Protein AF-A0A8J4WMH5-F1 (afdb_monomer)

Solvent-accessible surface area (backbone atoms only — not comparable to full-atom values): 4946 Å² total; per-residue (Å²): 113,71,68,56,57,52,46,61,70,37,63,71,60,30,54,55,38,46,57,22,20,76,35,37,99,46,55,53,69,58,28,49,48,40,17,50,48,38,33,72,53,86,69,66,45,80,43,77,64,48,80,64,36,12,58,56,51,25,25,51,54,13,27,62,75,46,77,53,95,62,55,76,47,77,43,65,86,88,55,96,93,63,78,69,78,131

Radius of gyration: 12.71 Å; Cα contacts (8 Å, |Δi|>4): 119; chains: 1; bounding box: 34×25×30 Å

Sequence (86 aa):
MRKLIEYRQQKALHHQLTKAAERSMLGLDAIVMLYHCAKVSVGNIPEVGSYVGGATIAMAIGVRDSGTEKKIISIGREVAGRFPLF

Foldseek 3Di:
DVVLVVLCVVVVSVVLLVVLCVQDPDDSSVLSVLLQCLQPPDEEAEAEACQAPSSVSSSVNSVVNNVDDYHYHYHHDDDPPRYDPD

Mean predicted aligned error: 4.78 Å

Nearest PDB structures (foldseek):
  4ymh-assembly2_D  TM=6.286E-01  e=4.827E-01  Podospora anserina
  4fq5-assembly1_B  TM=4.303E-01  e=7.376E+00  Pseudomonas putida S16

pLDDT: mean 89.52, std 12.83, range [47.47, 97.94]

Structure (mmCIF, N/CA/C/O backbone):
data_AF-A0A8J4WMH5-F1
#
_entry.id   AF-A0A8J4WMH5-F1
#
loop_
_atom_site.group_PDB
_atom_site.id
_atom_site.type_symbol
_atom_site.label_atom_id
_atom_site.label_alt_id
_atom_site.label_comp_id
_atom_site.label_asym_id
_atom_site.label_entity_id
_atom_site.label_seq_id
_atom_site.pdbx_PDB_ins_code
_atom_site.Cartn_x
_atom_site.Cartn_y
_atom_site.Cartn_z
_atom_site.occupancy
_atom_site.B_iso_or_equiv
_atom_site.auth_seq_id
_atom_site.auth_comp_id
_atom_site.auth_asym_id
_atom_site.auth_atom_id
_atom_site.pdbx_PDB_model_num
ATOM 1 N N . MET A 1 1 ? -9.969 14.039 1.105 1.00 77.31 1 MET A N 1
ATOM 2 C CA . MET A 1 1 ? -8.755 14.660 1.689 1.00 77.31 1 MET A CA 1
ATOM 3 C C . MET A 1 1 ? -8.678 14.578 3.216 1.00 77.31 1 MET A C 1
ATOM 5 O O . MET A 1 1 ? -7.662 14.099 3.695 1.00 77.31 1 MET A O 1
ATOM 9 N N . ARG A 1 2 ? -9.715 14.942 3.995 1.00 90.50 2 ARG A N 1
ATOM 10 C CA . ARG A 1 2 ? -9.687 14.882 5.481 1.00 90.50 2 ARG A CA 1
ATOM 11 C C . ARG A 1 2 ? -9.184 13.547 6.061 1.00 90.50 2 ARG A C 1
ATOM 13 O O . ARG A 1 2 ? -8.316 13.539 6.922 1.00 90.50 2 ARG A O 1
A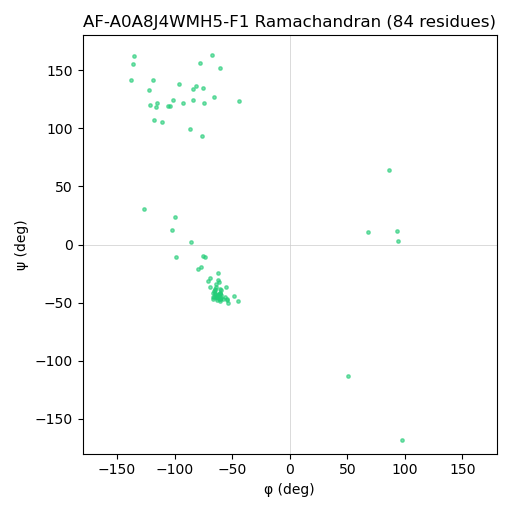TOM 20 N N . LYS A 1 3 ? -9.654 12.424 5.515 1.00 91.38 3 LYS A N 1
ATOM 21 C CA . LYS A 1 3 ? -9.273 11.074 5.963 1.00 91.38 3 LYS A CA 1
ATOM 22 C C . LYS A 1 3 ? -7.774 10.763 5.804 1.00 91.38 3 LYS A C 1
ATOM 24 O O . LYS A 1 3 ? -7.210 10.041 6.614 1.00 91.38 3 LYS A O 1
ATOM 29 N N . LEU A 1 4 ? -7.108 11.357 4.807 1.00 92.00 4 LEU A N 1
ATOM 30 C CA . LEU A 1 4 ? -5.658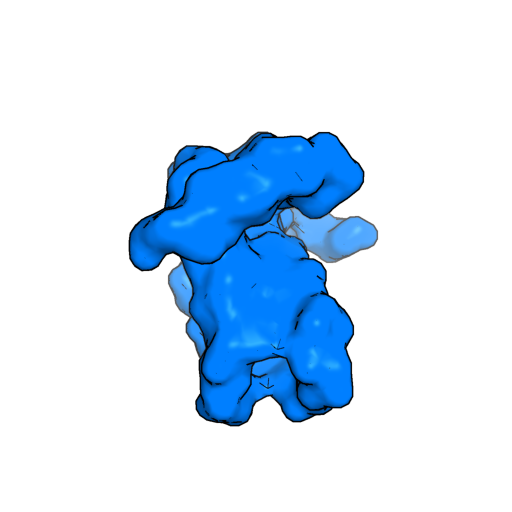 11.207 4.617 1.00 92.00 4 LEU A CA 1
ATOM 31 C C . LEU A 1 4 ? -4.871 11.923 5.724 1.00 92.00 4 LEU A C 1
ATOM 33 O O . LEU A 1 4 ? -3.853 11.415 6.187 1.00 92.00 4 LEU A O 1
ATOM 37 N N . ILE A 1 5 ? -5.369 13.078 6.181 1.00 93.06 5 ILE A N 1
ATOM 38 C CA . ILE A 1 5 ? -4.795 13.815 7.316 1.00 93.06 5 ILE A CA 1
ATOM 39 C C . ILE A 1 5 ? -4.940 12.982 8.593 1.00 93.06 5 ILE A C 1
ATOM 41 O O . ILE A 1 5 ? -3.985 12.856 9.353 1.00 93.06 5 ILE A O 1
ATOM 45 N N . GLU A 1 6 ? -6.096 12.350 8.800 1.00 94.12 6 GLU A N 1
ATOM 46 C CA . GLU A 1 6 ? -6.335 11.469 9.950 1.00 94.12 6 GLU A CA 1
ATOM 47 C C . GLU A 1 6 ? -5.364 10.278 9.970 1.00 94.12 6 GLU A C 1
ATOM 49 O O . GLU A 1 6 ? -4.783 9.984 11.014 1.00 94.12 6 GLU A O 1
ATOM 54 N N . TYR A 1 7 ? -5.095 9.642 8.824 1.00 92.94 7 TYR A N 1
ATOM 55 C CA . TYR A 1 7 ? -4.106 8.558 8.741 1.00 92.94 7 TYR A CA 1
ATOM 56 C C . TYR A 1 7 ? -2.687 9.000 9.111 1.00 92.94 7 TYR A C 1
ATOM 58 O O . TYR A 1 7 ? -1.941 8.217 9.694 1.00 92.94 7 TYR A O 1
ATOM 66 N N . ARG A 1 8 ? -2.313 10.256 8.839 1.00 87.00 8 ARG A N 1
ATOM 67 C CA . ARG A 1 8 ? -1.009 10.805 9.248 1.00 87.00 8 ARG A CA 1
ATOM 68 C C . ARG A 1 8 ? -0.888 11.002 10.755 1.00 87.00 8 ARG A C 1
ATOM 70 O O . ARG A 1 8 ? 0.210 10.906 11.286 1.00 87.00 8 ARG A O 1
ATOM 77 N N . GLN A 1 9 ? -2.000 11.255 11.438 1.00 91.50 9 GLN A N 1
ATOM 78 C CA . GLN A 1 9 ? -2.027 11.412 12.895 1.00 91.50 9 GLN A CA 1
ATOM 79 C C . GLN A 1 9 ? -2.011 10.057 13.625 1.00 91.50 9 GLN A C 1
ATOM 81 O O . GLN A 1 9 ? -1.620 9.969 14.790 1.00 91.50 9 GLN A O 1
ATOM 86 N N . GLN A 1 10 ? -2.398 8.972 12.948 1.00 93.56 10 GLN A N 1
ATOM 87 C CA . GLN A 1 10 ? -2.361 7.619 13.501 1.00 93.56 10 GLN A CA 1
ATOM 88 C C . GLN A 1 10 ? -0.926 7.082 13.522 1.00 93.56 10 GLN A C 1
ATOM 90 O O . GLN A 1 10 ? -0.471 6.485 12.550 1.00 93.56 10 GLN A O 1
ATOM 95 N N . LYS A 1 11 ? -0.219 7.249 14.648 1.00 90.81 11 LYS A N 1
ATOM 96 C CA . LYS A 1 11 ? 1.214 6.915 14.795 1.00 90.81 11 LYS A CA 1
ATOM 97 C C . LYS A 1 11 ? 1.625 5.562 14.201 1.00 90.81 11 LYS A C 1
ATOM 99 O O . LYS A 1 11 ? 2.604 5.501 13.464 1.00 90.81 11 LYS A O 1
ATOM 104 N N . ALA A 1 12 ? 0.891 4.489 14.502 1.00 93.62 12 ALA A N 1
ATOM 105 C CA . ALA A 1 12 ? 1.247 3.146 14.038 1.00 93.62 12 ALA A CA 1
ATOM 106 C C . ALA A 1 12 ? 1.124 2.995 12.511 1.00 93.62 12 ALA A C 1
ATOM 108 O O . ALA A 1 12 ? 2.047 2.502 11.864 1.00 93.62 12 ALA A O 1
ATOM 109 N N . LEU A 1 13 ? 0.009 3.456 11.936 1.00 95.38 13 LEU A N 1
ATOM 110 C CA . LEU A 1 13 ? -0.218 3.426 10.491 1.00 95.38 13 LEU A CA 1
ATOM 111 C C . LEU A 1 13 ? 0.752 4.366 9.769 1.00 95.38 13 LEU A C 1
ATOM 113 O O . LEU A 1 13 ? 1.377 3.969 8.791 1.00 95.38 13 LEU A O 1
ATOM 117 N N . HIS A 1 14 ? 0.928 5.582 10.284 1.00 95.25 14 HIS A N 1
ATOM 118 C CA . HIS A 1 14 ? 1.867 6.560 9.751 1.00 95.25 14 HIS A CA 1
ATOM 119 C C . HIS A 1 14 ? 3.281 5.982 9.657 1.00 95.25 14 HIS A C 1
ATOM 121 O O . HIS A 1 14 ? 3.890 6.058 8.599 1.00 95.25 14 HIS A O 1
ATOM 127 N N . HIS A 1 15 ? 3.772 5.319 10.708 1.00 96.12 15 HIS A N 1
ATOM 128 C CA . HIS A 1 15 ? 5.090 4.676 10.693 1.00 96.12 15 HIS A CA 1
ATOM 129 C C . HIS A 1 15 ? 5.222 3.599 9.608 1.00 96.12 15 HIS A C 1
ATOM 131 O O . HIS A 1 15 ? 6.228 3.545 8.902 1.00 96.12 15 HIS A O 1
ATOM 137 N N . GLN A 1 16 ? 4.199 2.753 9.439 1.00 96.44 16 GLN A N 1
ATOM 138 C CA . GLN A 1 16 ? 4.189 1.727 8.388 1.00 96.44 16 GLN A CA 1
ATOM 139 C C . GLN A 1 16 ? 4.207 2.353 6.987 1.00 96.44 16 GLN A C 1
ATOM 141 O O . GLN A 1 16 ? 4.964 1.915 6.122 1.00 96.44 16 GLN A O 1
ATOM 146 N N . LEU A 1 17 ? 3.410 3.401 6.776 1.00 96.88 17 LEU A N 1
ATOM 147 C CA . LEU A 1 17 ? 3.331 4.104 5.497 1.00 96.88 17 LEU A CA 1
ATOM 148 C C . LEU A 1 17 ? 4.599 4.919 5.199 1.00 96.88 17 LEU A C 1
ATOM 150 O O . LEU A 1 17 ? 5.004 4.997 4.044 1.00 96.88 17 LEU A O 1
ATOM 154 N N . THR A 1 18 ? 5.283 5.450 6.212 1.00 96.50 18 THR A N 1
ATOM 155 C CA . THR A 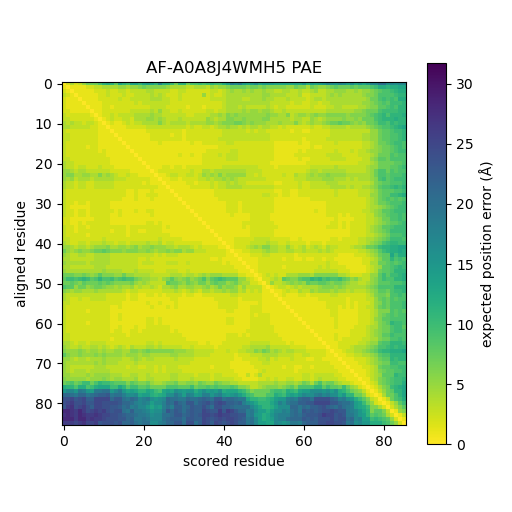1 18 ? 6.594 6.094 6.043 1.00 96.50 18 THR A CA 1
ATOM 156 C C . THR A 1 18 ? 7.645 5.094 5.569 1.00 96.50 18 THR A C 1
ATOM 158 O O . THR A 1 18 ? 8.324 5.360 4.581 1.00 96.50 18 THR A O 1
ATOM 161 N N . LYS A 1 19 ? 7.707 3.894 6.161 1.00 95.69 19 LYS A N 1
ATOM 162 C CA . LYS A 1 19 ? 8.599 2.825 5.671 1.00 95.69 19 LYS A CA 1
ATOM 163 C C . LYS A 1 19 ? 8.284 2.397 4.237 1.00 95.69 19 LYS A C 1
ATOM 165 O O . LYS A 1 19 ? 9.189 2.113 3.458 1.00 95.69 19 LYS A O 1
ATOM 170 N N . ALA A 1 20 ? 7.002 2.348 3.878 1.00 94.75 20 ALA A N 1
ATOM 171 C CA . ALA A 1 20 ? 6.589 2.067 2.507 1.00 94.75 20 ALA A CA 1
ATOM 172 C C . ALA A 1 20 ? 7.044 3.174 1.536 1.00 94.75 20 ALA A C 1
ATOM 174 O O . ALA A 1 20 ? 7.495 2.873 0.433 1.00 94.75 20 ALA A O 1
ATOM 175 N N . ALA A 1 21 ? 7.001 4.443 1.955 1.00 94.94 21 ALA A N 1
ATOM 176 C CA . ALA A 1 21 ? 7.517 5.565 1.172 1.00 94.94 21 ALA A CA 1
ATOM 177 C C . ALA A 1 21 ? 9.040 5.498 0.972 1.00 94.94 21 ALA A C 1
ATOM 179 O O . ALA A 1 21 ? 9.512 5.724 -0.136 1.00 94.94 21 ALA A O 1
ATOM 180 N N . GLU A 1 22 ? 9.807 5.094 1.990 1.00 94.31 22 GLU A N 1
ATOM 181 C CA . GLU A 1 22 ? 11.264 4.877 1.883 1.00 94.31 22 GLU A CA 1
ATOM 182 C C . GLU A 1 22 ? 11.638 3.771 0.879 1.00 94.31 22 GLU A C 1
ATOM 184 O O . GLU A 1 22 ? 12.740 3.756 0.330 1.00 94.31 22 GLU A O 1
ATOM 189 N N . ARG A 1 23 ? 10.714 2.839 0.619 1.00 88.94 23 ARG A N 1
ATOM 190 C CA . ARG A 1 23 ? 10.833 1.770 -0.387 1.00 88.94 23 ARG A CA 1
ATOM 191 C C . ARG A 1 23 ? 10.082 2.103 -1.678 1.00 88.94 23 ARG A C 1
ATOM 193 O O . ARG A 1 23 ? 9.684 1.216 -2.429 1.00 88.94 23 ARG A O 1
ATOM 200 N N . SER A 1 24 ? 9.862 3.378 -1.952 1.00 87.81 24 SER A N 1
ATOM 201 C CA . SER A 1 24 ? 9.172 3.848 -3.145 1.00 87.81 24 SER A CA 1
ATOM 202 C C . SER A 1 24 ? 9.913 5.031 -3.758 1.00 87.81 24 SER A C 1
ATOM 204 O O . SER A 1 24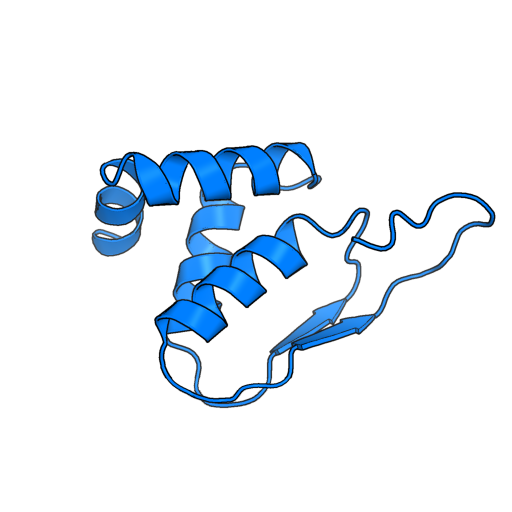 ? 10.726 5.680 -3.109 1.00 87.81 24 SER A O 1
ATOM 206 N N . MET A 1 25 ? 9.615 5.334 -5.021 1.00 91.25 25 MET A N 1
ATOM 207 C CA . MET A 1 25 ? 9.934 6.647 -5.600 1.00 91.25 25 MET A CA 1
ATOM 208 C C . MET A 1 25 ? 8.825 7.674 -5.312 1.00 91.25 25 MET A C 1
ATOM 210 O O . MET A 1 25 ? 8.890 8.811 -5.770 1.00 91.25 25 MET A O 1
ATOM 214 N N . LEU A 1 26 ? 7.786 7.272 -4.574 1.00 93.19 26 LEU A N 1
ATOM 215 C CA . LEU A 1 26 ? 6.648 8.104 -4.210 1.00 93.19 26 LEU A CA 1
ATOM 216 C C . LEU A 1 26 ? 6.830 8.713 -2.819 1.00 93.19 26 LEU A C 1
ATOM 218 O O . LEU A 1 26 ? 7.197 8.028 -1.867 1.00 93.19 26 LEU A O 1
ATOM 222 N N . GLY A 1 27 ? 6.478 9.992 -2.692 1.00 94.38 27 GLY A N 1
ATOM 223 C CA . GLY A 1 27 ? 6.399 10.662 -1.398 1.00 94.38 27 GLY A CA 1
ATOM 224 C C . GLY A 1 27 ? 5.268 10.119 -0.517 1.00 94.38 27 GLY A C 1
ATOM 225 O O . GLY A 1 27 ? 4.317 9.489 -0.990 1.00 94.38 27 GLY A O 1
ATOM 226 N N . LEU A 1 28 ? 5.336 10.424 0.782 1.00 95.81 28 LEU A N 1
ATOM 227 C CA . LEU A 1 28 ? 4.384 9.930 1.779 1.00 95.81 28 LEU A CA 1
ATOM 228 C C . LEU A 1 28 ? 2.918 10.261 1.445 1.00 95.81 28 LEU A C 1
ATOM 230 O O . LEU A 1 28 ? 2.038 9.451 1.713 1.00 95.81 28 LEU A O 1
ATOM 234 N N . ASP A 1 29 ? 2.621 11.429 0.868 1.00 95.25 29 ASP A N 1
ATOM 235 C CA . ASP A 1 29 ? 1.251 11.799 0.467 1.00 95.25 29 ASP A CA 1
ATOM 236 C C . ASP A 1 29 ? 0.654 10.822 -0.547 1.00 95.25 29 A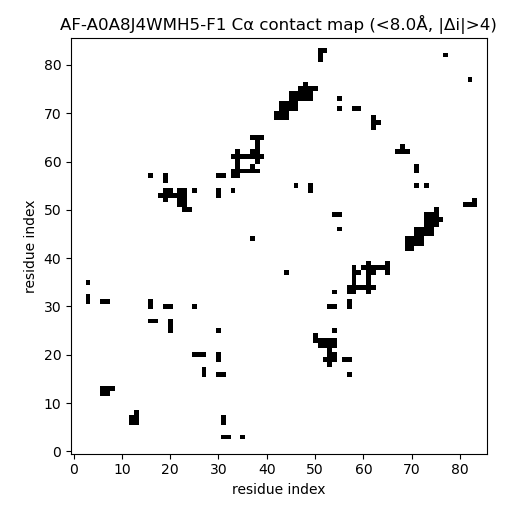SP A C 1
ATOM 238 O O . ASP A 1 29 ? -0.468 10.346 -0.365 1.00 95.25 29 ASP A O 1
ATOM 242 N N . ALA A 1 30 ? 1.426 10.465 -1.574 1.00 96.25 30 ALA A N 1
ATOM 243 C CA . ALA A 1 30 ? 1.002 9.501 -2.580 1.00 96.25 30 ALA A CA 1
ATOM 244 C C . ALA A 1 30 ? 0.825 8.104 -1.967 1.00 96.25 30 ALA A C 1
ATOM 246 O O . ALA A 1 30 ? -0.157 7.425 -2.252 1.00 96.25 30 ALA A O 1
ATOM 247 N N . ILE A 1 31 ? 1.715 7.704 -1.058 1.00 97.56 31 ILE A N 1
ATOM 248 C CA . ILE A 1 31 ? 1.623 6.426 -0.342 1.00 97.56 31 ILE A CA 1
ATOM 249 C C . ILE A 1 31 ? 0.372 6.345 0.543 1.00 97.56 31 ILE A C 1
ATOM 251 O O . ILE A 1 31 ? -0.357 5.353 0.501 1.00 97.56 31 ILE A O 1
ATOM 255 N N . VAL A 1 32 ? 0.070 7.400 1.304 1.00 97.81 32 VAL A N 1
ATOM 256 C CA . VAL A 1 32 ? -1.146 7.483 2.130 1.00 97.81 32 VAL A CA 1
ATOM 257 C C . VAL A 1 32 ? -2.402 7.468 1.255 1.00 97.81 32 VAL A C 1
ATOM 259 O O . VAL A 1 32 ? -3.407 6.853 1.621 1.00 97.81 32 VAL A O 1
ATOM 262 N N . MET A 1 33 ? -2.350 8.100 0.080 1.00 97.50 33 MET A N 1
ATOM 263 C CA . MET A 1 33 ? -3.443 8.059 -0.886 1.00 97.50 33 MET A CA 1
ATOM 264 C C . MET A 1 33 ? -3.653 6.650 -1.451 1.00 97.50 33 MET A C 1
ATOM 266 O O . MET A 1 33 ? -4.786 6.181 -1.466 1.00 97.50 33 MET A O 1
ATOM 270 N N . LEU A 1 34 ? -2.588 5.946 -1.842 1.00 97.50 34 LEU A N 1
ATOM 271 C CA . LEU A 1 34 ? -2.665 4.567 -2.340 1.00 97.50 34 LEU A CA 1
ATOM 272 C C . LEU A 1 34 ? -3.218 3.602 -1.287 1.00 97.50 34 LEU A C 1
ATOM 274 O O . LEU A 1 34 ? -4.100 2.805 -1.604 1.00 97.50 34 LEU A O 1
ATOM 278 N N . TYR A 1 35 ? -2.783 3.727 -0.028 1.00 97.88 35 TYR A N 1
ATOM 279 C CA . TYR A 1 35 ? -3.386 3.011 1.100 1.00 97.88 35 TYR A CA 1
ATOM 280 C C . TYR A 1 35 ? -4.899 3.253 1.173 1.00 97.88 35 TYR A C 1
ATOM 282 O O . TYR A 1 35 ? -5.685 2.307 1.246 1.00 97.88 35 TYR A O 1
ATOM 290 N N . HIS A 1 36 ? -5.322 4.520 1.124 1.00 97.62 36 HIS A N 1
ATOM 291 C CA . HIS A 1 36 ? -6.735 4.867 1.217 1.00 97.62 36 HIS A CA 1
ATOM 292 C C . HIS A 1 36 ? -7.540 4.296 0.050 1.00 97.62 36 HIS A C 1
ATOM 294 O O . HIS A 1 36 ? -8.573 3.670 0.282 1.00 97.62 36 HIS A O 1
ATOM 300 N N . CYS A 1 37 ? -7.050 4.470 -1.179 1.00 97.00 37 CYS A N 1
ATOM 301 C CA . CYS A 1 37 ? -7.673 3.944 -2.387 1.00 97.00 37 CYS A CA 1
ATOM 302 C C . CYS A 1 37 ? -7.820 2.426 -2.309 1.00 97.00 37 CYS A C 1
ATOM 304 O O . CYS A 1 37 ? -8.911 1.918 -2.539 1.00 97.00 37 CYS A O 1
ATOM 306 N N . ALA A 1 38 ? -6.775 1.704 -1.904 1.00 97.56 38 ALA A N 1
ATOM 307 C CA . ALA A 1 38 ? -6.836 0.255 -1.742 1.00 97.56 38 ALA A CA 1
ATOM 308 C C . ALA A 1 38 ? -7.814 -0.182 -0.642 1.00 97.56 38 ALA A C 1
ATOM 310 O O . ALA A 1 38 ? -8.488 -1.206 -0.772 1.00 97.56 38 ALA A O 1
ATOM 311 N N . LYS A 1 39 ? -7.941 0.613 0.425 1.00 97.38 39 LYS A N 1
ATOM 312 C CA . LYS A 1 39 ? -8.901 0.355 1.498 1.00 97.38 39 LYS A CA 1
ATOM 313 C C . LYS A 1 39 ? -10.348 0.497 1.034 1.00 97.38 39 LYS A C 1
ATOM 315 O O . LYS A 1 39 ? -11.176 -0.333 1.395 1.00 97.38 39 LYS A O 1
ATOM 320 N N . VAL A 1 40 ? -10.659 1.515 0.230 1.00 96.94 40 VAL A N 1
ATOM 321 C CA . VAL A 1 40 ? -12.044 1.827 -0.182 1.00 96.94 40 VAL A CA 1
ATOM 322 C C . VAL A 1 40 ? -12.434 1.305 -1.564 1.00 96.94 40 VAL A C 1
ATOM 324 O O . VAL A 1 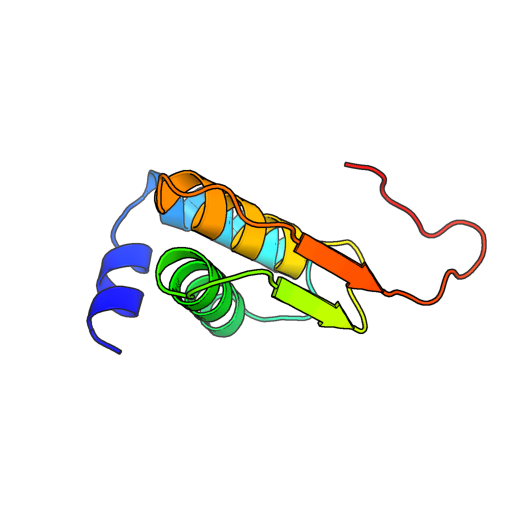40 ? -13.610 1.351 -1.906 1.00 96.94 40 VAL A O 1
ATOM 327 N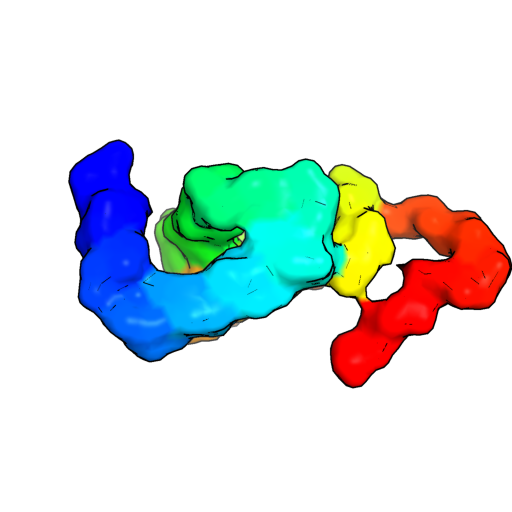 N . SER A 1 41 ? -11.481 0.825 -2.365 1.00 95.88 41 SER A N 1
ATOM 328 C CA . SER A 1 41 ? -11.751 0.307 -3.708 1.00 95.88 41 SER A CA 1
ATOM 329 C C . SER A 1 41 ? -12.714 -0.878 -3.678 1.00 95.88 41 SER A C 1
ATOM 331 O O . SER A 1 41 ? -12.730 -1.659 -2.728 1.00 95.88 41 SER A O 1
ATOM 333 N N . VAL A 1 42 ? -13.473 -1.060 -4.753 1.00 93.69 42 VAL A N 1
ATOM 334 C CA . VAL A 1 42 ? -14.249 -2.281 -4.981 1.00 93.69 42 VAL A CA 1
ATOM 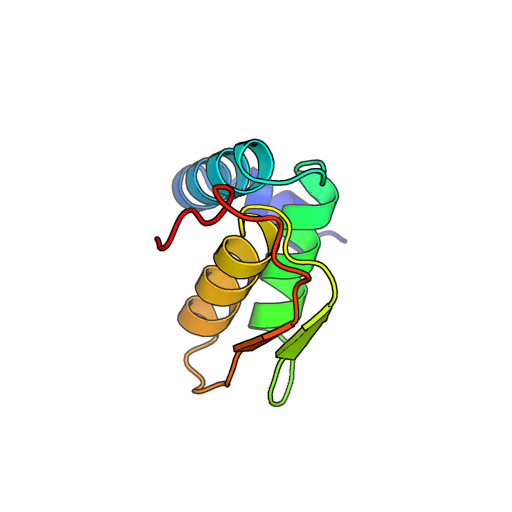335 C C . VAL A 1 42 ? -13.528 -3.081 -6.063 1.00 93.69 42 VAL A C 1
ATOM 337 O O . VAL A 1 42 ? -13.338 -2.582 -7.169 1.00 93.69 42 VAL A O 1
ATOM 340 N N . GLY A 1 43 ? -13.095 -4.301 -5.735 1.00 93.69 43 GLY A N 1
ATOM 341 C CA . GLY A 1 43 ? -12.416 -5.206 -6.668 1.00 93.69 43 GLY A CA 1
ATOM 342 C C . GLY A 1 43 ? -10.883 -5.212 -6.591 1.00 93.69 43 GLY A C 1
ATOM 343 O O . GLY A 1 43 ? -10.275 -4.720 -5.642 1.00 93.69 43 GLY A O 1
ATOM 344 N N . ASN A 1 44 ? -10.269 -5.840 -7.596 1.00 96.88 44 ASN A N 1
ATOM 345 C CA . ASN A 1 44 ? -8.825 -6.082 -7.662 1.00 96.88 44 ASN A CA 1
ATOM 346 C C . ASN A 1 44 ? -8.047 -4.826 -8.076 1.00 96.88 44 ASN A C 1
ATOM 348 O O . ASN A 1 44 ? -8.580 -3.944 -8.746 1.00 96.88 44 ASN A O 1
ATOM 352 N N . ILE A 1 45 ? -6.770 -4.772 -7.705 1.00 97.31 45 ILE A N 1
ATOM 353 C CA . ILE A 1 45 ? -5.910 -3.602 -7.884 1.00 97.31 45 ILE A CA 1
ATOM 354 C C . ILE A 1 45 ? -4.743 -3.970 -8.809 1.00 97.31 45 ILE A C 1
ATOM 356 O O . ILE A 1 45 ? -3.849 -4.707 -8.384 1.00 97.31 45 ILE A O 1
ATOM 360 N N . PRO A 1 46 ? -4.730 -3.488 -10.061 1.00 95.50 46 PRO A N 1
ATOM 361 C CA . PRO A 1 46 ? -3.558 -3.579 -10.916 1.00 95.50 46 PRO A CA 1
ATOM 362 C C . PRO A 1 46 ? -2.564 -2.452 -10.598 1.00 95.50 46 PRO A C 1
ATOM 364 O O . PRO A 1 46 ? -2.942 -1.290 -10.462 1.00 95.50 46 PRO A O 1
ATOM 367 N N . GLU A 1 47 ? -1.283 -2.790 -10.527 1.00 93.38 47 GLU A N 1
ATOM 368 C CA . GLU A 1 47 ? -0.161 -1.861 -10.418 1.00 93.38 47 GLU A CA 1
ATOM 369 C C . GLU A 1 47 ? 0.796 -2.100 -11.586 1.00 93.38 47 GLU A C 1
ATOM 371 O O . GLU A 1 47 ? 1.166 -3.238 -11.865 1.00 93.38 47 GLU A O 1
ATOM 376 N N . VAL A 1 48 ? 1.226 -1.029 -12.253 1.00 92.00 48 VAL A N 1
ATOM 377 C CA . VAL A 1 48 ? 2.232 -1.085 -13.318 1.00 92.00 48 VAL A CA 1
ATOM 378 C C . VAL A 1 48 ? 3.407 -0.200 -12.918 1.00 92.00 48 VAL A C 1
ATOM 380 O O . VAL A 1 48 ? 3.239 1.002 -12.732 1.00 92.00 48 VAL A O 1
ATOM 383 N N . GLY A 1 49 ? 4.594 -0.794 -12.800 1.00 86.38 49 GLY A N 1
ATOM 384 C CA . GLY A 1 49 ? 5.818 -0.111 -12.384 1.00 86.38 49 GLY A CA 1
ATOM 385 C C . GLY A 1 49 ? 5.996 -0.053 -10.866 1.00 86.38 49 GLY A C 1
ATOM 386 O O . GLY A 1 49 ? 6.049 1.027 -10.289 1.00 86.38 49 GLY A O 1
ATOM 387 N N . SER A 1 50 ? 6.143 -1.209 -10.217 1.00 80.19 50 SER A N 1
ATOM 388 C CA . SER A 1 50 ? 6.253 -1.313 -8.752 1.00 80.19 50 SER A CA 1
ATOM 389 C C . SER A 1 50 ? 7.594 -0.889 -8.149 1.00 80.19 50 SER A C 1
ATOM 391 O O . SER A 1 50 ? 7.694 -0.740 -6.932 1.00 80.19 50 SER A O 1
ATOM 393 N N . TYR A 1 51 ? 8.623 -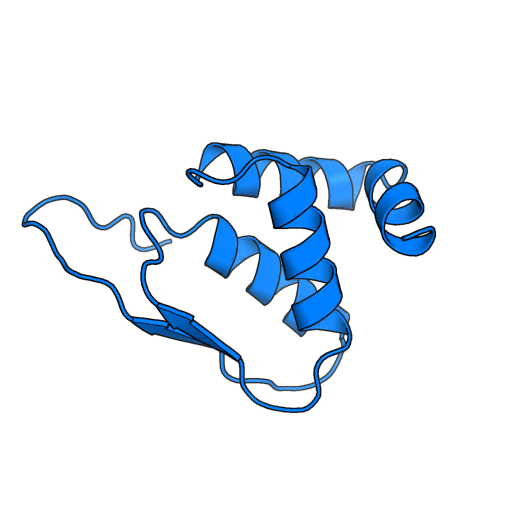0.646 -8.968 1.00 84.06 51 TYR A N 1
ATOM 394 C CA . TYR A 1 51 ? 9.982 -0.340 -8.506 1.00 84.06 51 TYR A CA 1
ATOM 395 C C . TYR A 1 51 ? 10.472 -1.377 -7.471 1.00 84.06 51 TYR A C 1
ATOM 397 O O . TYR A 1 51 ? 10.644 -2.535 -7.831 1.00 84.06 51 TYR A O 1
ATOM 405 N N . VAL A 1 52 ? 10.681 -0.988 -6.206 1.00 83.75 52 VAL A N 1
ATOM 406 C CA . VAL A 1 52 ? 11.056 -1.890 -5.096 1.00 83.75 52 VAL A CA 1
ATOM 407 C C . VAL A 1 52 ? 9.880 -2.229 -4.164 1.00 83.75 52 VAL A C 1
ATOM 409 O O . VAL A 1 52 ? 10.088 -2.778 -3.087 1.00 83.75 52 VAL A O 1
ATOM 412 N N . GLY A 1 53 ? 8.642 -1.915 -4.565 1.00 88.31 53 GLY A N 1
ATOM 413 C CA . GLY A 1 53 ? 7.407 -2.441 -3.969 1.00 88.31 53 GLY A CA 1
ATOM 414 C C . GLY A 1 53 ? 6.751 -1.595 -2.873 1.00 88.31 53 GLY A C 1
ATOM 415 O O . GLY A 1 53 ? 5.736 -2.007 -2.317 1.00 88.31 53 GLY A O 1
ATOM 416 N N . GLY A 1 54 ? 7.265 -0.407 -2.541 1.00 93.75 54 GLY A N 1
ATOM 417 C CA . GLY A 1 54 ? 6.695 0.430 -1.476 1.00 93.75 54 GLY A CA 1
ATOM 418 C C . GLY A 1 54 ? 5.231 0.832 -1.706 1.00 93.75 54 GLY A C 1
ATOM 419 O O . GLY A 1 54 ? 4.416 0.790 -0.784 1.00 93.75 54 GLY A O 1
ATOM 420 N N . ALA A 1 55 ? 4.865 1.149 -2.951 1.00 95.69 55 ALA A N 1
ATOM 421 C CA . ALA A 1 55 ? 3.475 1.401 -3.337 1.00 95.69 55 ALA A CA 1
ATOM 422 C C . ALA A 1 55 ? 2.598 0.148 -3.152 1.00 95.69 55 ALA A C 1
ATOM 424 O O . ALA A 1 55 ? 1.537 0.225 -2.524 1.00 95.69 55 ALA A O 1
ATOM 425 N N . THR A 1 56 ? 3.076 -1.013 -3.606 1.00 95.88 56 THR A N 1
ATOM 426 C CA . THR A 1 56 ? 2.428 -2.319 -3.422 1.00 95.88 56 THR A CA 1
ATOM 427 C C . THR A 1 56 ? 2.171 -2.629 -1.948 1.00 95.88 56 THR A C 1
ATOM 429 O O . THR A 1 56 ? 1.064 -3.027 -1.587 1.00 95.88 56 THR A O 1
ATOM 432 N N . ILE A 1 57 ? 3.158 -2.392 -1.076 1.00 96.19 57 ILE A N 1
ATOM 433 C CA . ILE A 1 57 ? 3.043 -2.597 0.377 1.00 96.19 57 ILE A CA 1
ATOM 434 C C . ILE A 1 57 ? 1.936 -1.711 0.956 1.00 96.19 57 ILE A C 1
ATOM 436 O O . ILE A 1 57 ? 1.085 -2.196 1.700 1.00 96.19 57 ILE A O 1
ATOM 440 N N . ALA A 1 58 ? 1.901 -0.426 0.599 1.00 97.50 58 ALA A N 1
ATOM 441 C CA . ALA A 1 58 ? 0.872 0.492 1.083 1.00 97.50 58 ALA A CA 1
ATOM 442 C C . ALA A 1 58 ? -0.541 0.052 0.668 1.00 97.50 58 ALA A C 1
ATOM 444 O O . ALA A 1 58 ? -1.468 0.076 1.483 1.00 97.50 58 ALA A O 1
ATOM 445 N N . MET A 1 59 ? -0.695 -0.406 -0.578 1.00 97.75 59 MET A N 1
ATOM 446 C CA . MET A 1 59 ? -1.955 -0.963 -1.067 1.00 97.75 59 MET A CA 1
ATOM 447 C C . MET A 1 59 ? -2.323 -2.253 -0.331 1.00 97.75 59 MET A C 1
ATOM 449 O O . MET A 1 59 ? -3.472 -2.396 0.074 1.00 97.75 59 MET A O 1
ATOM 453 N N . ALA A 1 60 ? -1.369 -3.150 -0.071 1.00 96.94 60 ALA A N 1
ATOM 454 C CA . ALA A 1 60 ? -1.601 -4.379 0.690 1.00 96.94 60 ALA A CA 1
ATOM 455 C C . ALA A 1 60 ? -2.089 -4.103 2.121 1.00 96.94 60 ALA A C 1
ATOM 457 O O . ALA A 1 60 ? -3.037 -4.742 2.580 1.00 96.94 60 ALA A O 1
ATOM 458 N N . ILE A 1 61 ? -1.515 -3.106 2.805 1.00 97.44 61 ILE A N 1
ATOM 459 C CA . ILE A 1 61 ? -2.003 -2.645 4.116 1.00 97.44 61 ILE A CA 1
ATOM 460 C C . ILE A 1 61 ? -3.444 -2.124 3.984 1.00 97.44 61 ILE A C 1
ATOM 462 O O . ILE A 1 61 ? -4.299 -2.463 4.799 1.00 97.44 61 ILE A O 1
ATOM 466 N N . GLY A 1 62 ? -3.738 -1.349 2.936 1.00 97.50 62 GLY A N 1
ATOM 467 C CA . GLY A 1 62 ? -5.085 -0.841 2.661 1.00 97.50 62 GLY A CA 1
ATOM 468 C C . GLY A 1 62 ? -6.107 -1.954 2.436 1.00 97.50 62 GLY A C 1
ATOM 469 O O . GLY A 1 62 ? -7.176 -1.933 3.043 1.00 97.50 62 GLY A O 1
ATOM 470 N N . VAL A 1 63 ? -5.764 -2.955 1.619 1.00 97.94 63 VAL A N 1
ATOM 471 C CA . VAL A 1 63 ? -6.598 -4.142 1.378 1.00 97.94 63 VAL A CA 1
ATOM 472 C C . VAL A 1 63 ? -6.840 -4.903 2.677 1.00 97.94 63 VAL A C 1
ATOM 474 O O . VAL A 1 63 ? -7.996 -5.168 3.002 1.00 97.94 63 VAL A O 1
ATOM 477 N N . ARG A 1 64 ? -5.793 -5.185 3.462 1.00 96.50 64 ARG A N 1
ATOM 478 C CA . ARG A 1 64 ? -5.928 -5.858 4.764 1.00 96.50 64 ARG A CA 1
ATOM 479 C C . ARG A 1 64 ? -6.906 -5.116 5.675 1.00 96.50 64 ARG A C 1
ATOM 481 O O . ARG A 1 64 ? -7.822 -5.717 6.225 1.00 96.50 64 ARG A O 1
ATOM 488 N N . ASP A 1 65 ? -6.751 -3.802 5.783 1.00 96.75 65 ASP A N 1
ATOM 489 C CA . ASP A 1 65 ? -7.588 -2.960 6.636 1.00 96.75 65 ASP A CA 1
ATOM 490 C C . ASP A 1 65 ? -9.011 -2.744 6.084 1.00 96.75 65 ASP A C 1
ATOM 492 O O . ASP A 1 65 ? -9.856 -2.177 6.781 1.00 96.75 65 ASP A O 1
ATOM 496 N N . SER A 1 66 ? -9.283 -3.136 4.834 1.00 96.44 66 SER A N 1
ATOM 497 C CA . SER A 1 66 ? -10.630 -3.100 4.250 1.00 96.44 66 SER A CA 1
ATOM 498 C C . SER A 1 66 ? -11.519 -4.245 4.735 1.00 96.44 66 SER A C 1
ATOM 500 O O . SER A 1 66 ? -12.736 -4.154 4.603 1.00 96.44 66 SER A O 1
ATOM 502 N N . GLY A 1 67 ? -10.927 -5.323 5.265 1.00 96.50 67 GLY A N 1
ATOM 503 C CA . GLY A 1 67 ? -11.652 -6.534 5.659 1.00 96.50 67 GLY A CA 1
ATOM 504 C C . GLY A 1 67 ? -12.247 -7.322 4.486 1.00 96.50 67 GLY A C 1
ATOM 505 O O . GLY A 1 67 ? -13.040 -8.229 4.709 1.00 96.50 67 GLY A O 1
ATOM 506 N N . THR A 1 68 ? -11.885 -6.984 3.246 1.00 94.38 68 THR A N 1
ATOM 507 C CA . THR A 1 68 ? -12.371 -7.655 2.033 1.00 94.38 68 THR A CA 1
ATOM 508 C C . THR A 1 68 ? -11.212 -8.271 1.265 1.00 94.38 68 THR A C 1
ATOM 510 O O . THR A 1 68 ? -10.127 -7.689 1.185 1.00 94.38 68 THR A O 1
ATOM 513 N N . GLU A 1 69 ? -11.436 -9.453 0.696 1.00 94.25 69 GLU A N 1
ATOM 514 C CA . GLU A 1 69 ? -10.437 -10.129 -0.124 1.00 94.25 69 GLU A CA 1
ATOM 515 C C . GLU A 1 69 ? -10.333 -9.449 -1.497 1.00 94.25 69 GLU A C 1
ATOM 517 O O . GLU A 1 69 ? -11.317 -9.331 -2.229 1.00 94.25 69 GLU A O 1
ATOM 522 N N . LYS A 1 70 ? -9.130 -8.977 -1.842 1.00 95.94 70 LYS A N 1
ATOM 523 C CA . LYS A 1 70 ? -8.822 -8.334 -3.127 1.00 95.94 70 LYS A CA 1
ATOM 524 C C . LYS A 1 70 ? -7.478 -8.835 -3.627 1.00 95.94 70 LYS A C 1
ATOM 526 O O . LYS A 1 70 ? -6.534 -8.965 -2.849 1.00 95.94 70 LYS A O 1
ATOM 531 N N . LYS A 1 71 ? -7.356 -9.057 -4.933 1.00 96.00 71 LYS A N 1
ATOM 532 C CA . LYS A 1 71 ? -6.068 -9.373 -5.559 1.00 96.00 71 LYS A CA 1
ATOM 533 C C . LYS A 1 71 ? -5.319 -8.083 -5.867 1.00 96.00 71 LYS A C 1
ATOM 535 O O . LYS A 1 71 ? -5.899 -7.161 -6.441 1.00 96.00 71 LYS A O 1
ATOM 540 N N . ILE A 1 72 ? -4.033 -8.044 -5.535 1.00 95.75 72 ILE A N 1
ATOM 541 C CA . ILE A 1 72 ? -3.102 -7.019 -6.014 1.00 95.75 72 ILE A CA 1
ATOM 542 C C . ILE A 1 72 ? -2.247 -7.670 -7.096 1.00 95.75 72 ILE A C 1
ATOM 544 O O . ILE A 1 72 ? -1.574 -8.666 -6.837 1.00 95.75 72 ILE A O 1
ATOM 548 N N . ILE A 1 73 ? -2.313 -7.139 -8.313 1.00 94.38 73 ILE A N 1
ATOM 549 C CA . ILE A 1 73 ? -1.576 -7.649 -9.469 1.00 94.38 73 ILE A CA 1
ATOM 550 C C . ILE A 1 73 ? -0.520 -6.609 -9.811 1.00 94.38 73 ILE A C 1
ATOM 552 O O . ILE A 1 73 ? -0.849 -5.551 -10.337 1.00 94.38 73 ILE A O 1
ATOM 556 N N . SER A 1 74 ? 0.735 -6.906 -9.490 1.00 90.81 74 SER A N 1
ATOM 557 C CA . SER A 1 74 ? 1.852 -5.998 -9.733 1.00 90.81 74 SER A CA 1
ATOM 558 C C . SER A 1 74 ? 2.629 -6.432 -10.969 1.00 90.81 74 SER A C 1
ATOM 560 O O . SER A 1 74 ? 3.065 -7.578 -11.074 1.00 90.81 74 SER A O 1
ATOM 562 N N . ILE A 1 75 ? 2.772 -5.517 -11.922 1.00 89.31 75 ILE A N 1
ATOM 563 C CA . ILE A 1 75 ? 3.462 -5.722 -13.190 1.00 89.31 75 ILE A CA 1
ATOM 564 C C . ILE A 1 75 ? 4.667 -4.790 -13.204 1.00 89.31 75 ILE A C 1
ATOM 566 O O . ILE A 1 75 ? 4.531 -3.568 -13.166 1.00 89.31 75 ILE A O 1
ATOM 570 N N . GLY A 1 76 ? 5.863 -5.359 -13.275 1.00 82.88 76 GLY A N 1
ATOM 571 C CA . GLY A 1 76 ? 7.113 -4.611 -13.301 1.00 82.88 76 GLY A CA 1
ATOM 572 C C . GLY A 1 76 ? 8.060 -5.166 -14.351 1.00 82.88 76 GLY A C 1
ATOM 573 O O . GLY A 1 76 ? 7.982 -6.335 -14.725 1.00 82.88 76 GLY A O 1
ATOM 574 N N . ARG A 1 77 ? 8.969 -4.316 -14.830 1.00 75.12 77 ARG A N 1
ATOM 575 C CA . ARG A 1 77 ? 10.107 -4.776 -15.619 1.00 75.12 77 ARG A CA 1
ATOM 576 C C . ARG A 1 77 ? 11.207 -5.211 -14.666 1.00 75.12 77 ARG A C 1
ATOM 578 O O . ARG A 1 77 ? 11.679 -4.409 -13.864 1.00 75.12 77 ARG A O 1
ATOM 585 N N . GLU A 1 78 ? 11.653 -6.445 -14.821 1.00 66.56 78 GLU A N 1
ATOM 586 C CA . GLU A 1 78 ? 12.866 -6.899 -14.168 1.00 66.56 78 GLU A CA 1
ATOM 587 C C . GLU A 1 78 ? 14.096 -6.319 -14.878 1.00 66.56 78 GLU A C 1
ATOM 589 O O . GLU A 1 78 ? 14.207 -6.318 -16.108 1.00 66.56 78 GLU A O 1
ATOM 594 N N . VAL A 1 79 ? 15.033 -5.821 -14.080 1.00 63.62 79 VAL A N 1
ATOM 595 C CA . VAL A 1 79 ? 16.423 -5.640 -14.489 1.00 63.62 79 VAL A CA 1
ATOM 596 C C . VAL A 1 79 ? 17.209 -6.596 -13.604 1.00 63.62 79 VAL A C 1
ATOM 598 O O . VAL A 1 79 ? 17.076 -6.516 -12.381 1.00 63.62 79 VAL A O 1
ATOM 601 N N . ALA A 1 80 ? 17.951 -7.526 -14.212 1.00 56.34 80 ALA A N 1
ATOM 602 C CA . ALA A 1 80 ? 18.659 -8.591 -13.503 1.00 56.34 80 ALA A CA 1
ATOM 603 C C . ALA A 1 80 ? 19.375 -8.053 -12.246 1.00 56.34 80 ALA A C 1
ATOM 605 O O . ALA A 1 80 ? 20.167 -7.114 -12.332 1.00 56.34 80 ALA A O 1
ATOM 606 N N . GLY A 1 81 ? 19.056 -8.630 -11.079 1.00 57.00 81 GLY A N 1
ATOM 607 C CA . GLY A 1 81 ? 19.654 -8.269 -9.786 1.00 57.00 81 GLY A CA 1
ATOM 608 C C . GLY A 1 81 ? 18.906 -7.222 -8.946 1.00 57.00 81 GLY A C 1
ATOM 609 O O . GLY A 1 81 ? 19.472 -6.731 -7.971 1.00 57.00 81 GLY A O 1
ATOM 610 N N . ARG A 1 82 ? 17.659 -6.855 -9.286 1.00 55.88 82 ARG A N 1
ATOM 611 C CA . ARG A 1 82 ? 16.913 -5.778 -8.596 1.00 55.88 82 ARG A CA 1
ATOM 612 C C . ARG A 1 82 ? 15.516 -6.146 -8.078 1.00 55.88 82 ARG A C 1
ATOM 614 O O . ARG A 1 82 ? 14.664 -5.269 -7.974 1.00 55.88 82 ARG A O 1
ATOM 621 N N . PHE A 1 83 ? 15.294 -7.403 -7.698 1.00 51.44 83 PHE A N 1
ATOM 622 C CA . PHE A 1 83 ? 14.135 -7.775 -6.877 1.00 51.44 83 PHE A CA 1
ATOM 623 C C . PHE A 1 83 ? 14.506 -7.763 -5.387 1.00 51.44 83 PHE A C 1
ATOM 625 O O . PHE A 1 83 ? 15.361 -8.546 -4.977 1.00 51.44 83 PHE A O 1
ATOM 632 N N . PRO A 1 84 ? 13.835 -6.971 -4.540 1.00 48.38 84 PRO A N 1
ATOM 633 C CA . PRO A 1 84 ? 13.520 -7.402 -3.195 1.00 48.38 84 PRO A CA 1
ATOM 634 C C . PRO A 1 84 ? 12.195 -8.168 -3.283 1.00 48.38 84 PRO A C 1
ATOM 636 O O . PRO A 1 84 ? 11.124 -7.573 -3.392 1.00 48.38 84 PRO A O 1
ATOM 639 N N . LEU A 1 85 ? 12.256 -9.500 -3.302 1.00 47.72 85 LEU A N 1
ATOM 640 C CA . LEU A 1 85 ? 11.123 -10.268 -2.790 1.00 47.72 85 LEU A CA 1
ATOM 641 C C . LEU A 1 85 ? 11.064 -9.962 -1.287 1.00 47.72 85 LEU A C 1
ATOM 643 O O . LEU A 1 85 ? 12.103 -10.015 -0.636 1.00 47.72 85 LEU A O 1
ATOM 647 N N . PHE A 1 86 ? 9.879 -9.536 -0.845 1.00 47.47 86 PHE A N 1
ATOM 648 C CA . PHE A 1 86 ? 9.481 -9.087 0.498 1.00 47.47 86 PHE A CA 1
ATOM 649 C C . PHE A 1 86 ? 10.417 -9.419 1.668 1.00 47.47 86 PHE A C 1
ATOM 651 O O . PHE A 1 86 ? 10.724 -10.613 1.869 1.00 47.47 86 PHE A O 1
#

Secondary structure (DSSP, 8-state):
-HHHHHHHH-HHHHHHHHHHHHTSSS-HHHHHHHHHHHHH--S-EEEE--TTSHHHHHHHHHHHHHTS---EEEE----TT-----